Protein AF-A0AAV0KMV6-F1 (afdb_monomer)

Secondary structure (DSSP, 8-state):
----TT-HHHHH-S--HHHHHHHHHTT--S--GGG--GGGSGGGGS--GGG-PPP--HHHHHHHHHHHHHHTT-------

Foldseek 3Di:
DQDDPLCCCVQVLADDPVSVVVCVVVVPPDDDPVSDDCCNDPNVPVDDVVSPPDDQDPVNVVSNVVSVVVVVVPPDPDDD

InterPro domains:
  IPR006564 Zinc finger, PMZ-type [SM00575] (2-29)
  IPR007527 Zinc finger, SWIM-type [PF04434] (3-19)
  IPR007527 Zinc finger, SWIM-type [PS50966] (1-27)
  IPR031052 FHY3/FAR1 family [PTHR31669] (2-75)

Mean predicted aligned error: 8.89 Å

Solvent-accessible surface area (backbone atoms only — not comparable to full-atom values): 5338 Å² total; per-residue (Å²): 138,90,82,61,93,66,50,47,40,84,71,72,61,45,78,43,73,64,47,54,50,51,34,56,75,70,68,48,91,65,84,59,70,92,69,60,51,62,81,78,43,94,67,40,77,64,83,50,81,87,70,63,71,78,78,80,46,76,67,52,52,56,50,48,56,52,37,54,66,49,55,72,72,63,73,74,81,78,86,126

Radius of gyration: 14.7 Å; Cα contacts (8 Å, |Δi|>4): 42; chains: 1; bounding box: 47×14×34 Å

Organism: NCBI:txid586396

Structure (mmCIF, N/CA/C/O backbone):
data_AF-A0AAV0KMV6-F1
#
_entry.id   AF-A0AAV0KMV6-F1
#
loop_
_atom_site.group_PDB
_atom_site.id
_atom_site.type_symbol
_atom_site.label_atom_id
_atom_site.label_alt_id
_atom_site.label_comp_id
_atom_site.label_asym_id
_atom_site.label_entity_id
_atom_site.label_seq_id
_atom_site.pdbx_PDB_ins_code
_atom_site.Cartn_x
_atom_site.Cartn_y
_atom_site.Cartn_z
_atom_site.occupancy
_atom_site.B_iso_or_equiv
_atom_site.auth_seq_id
_atom_site.auth_comp_id
_atom_site.auth_asym_id
_atom_site.auth_atom_id
_atom_site.pdbx_PDB_model_num
ATOM 1 N N . ASP A 1 1 ? -4.992 -8.044 8.118 1.00 70.38 1 ASP A N 1
ATOM 2 C CA . ASP A 1 1 ? -4.350 -7.362 6.973 1.00 70.38 1 ASP A CA 1
ATOM 3 C C . ASP A 1 1 ? -5.369 -6.645 6.109 1.00 70.38 1 ASP A C 1
ATOM 5 O O . ASP A 1 1 ? -6.490 -7.124 6.000 1.00 70.38 1 ASP A O 1
ATOM 9 N N . VAL A 1 2 ? -4.991 -5.505 5.520 1.00 83.19 2 VAL A N 1
ATOM 10 C CA . VAL A 1 2 ? -5.847 -4.736 4.599 1.00 83.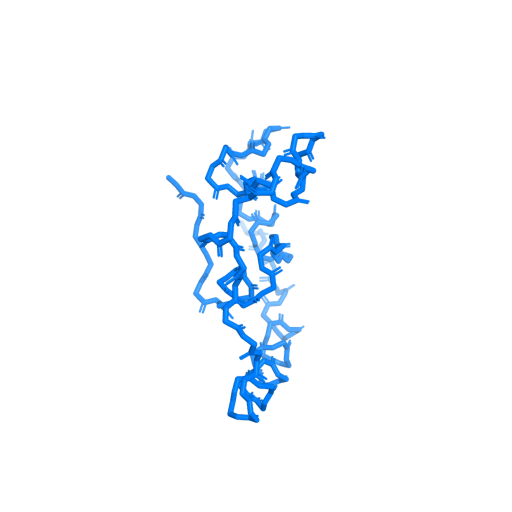19 2 VAL A CA 1
ATOM 11 C C . VAL A 1 2 ? -5.474 -5.096 3.168 1.00 83.19 2 VAL A C 1
ATOM 13 O O . VAL A 1 2 ? -4.329 -4.905 2.765 1.00 83.19 2 VAL A O 1
ATOM 16 N N . HIS A 1 3 ? -6.435 -5.603 2.400 1.00 82.00 3 HIS A N 1
ATOM 17 C CA . HIS A 1 3 ? -6.217 -6.045 1.026 1.00 82.00 3 HIS A CA 1
ATOM 18 C C . HIS A 1 3 ? -7.270 -5.454 0.083 1.00 82.00 3 HIS A C 1
ATOM 20 O O . HIS A 1 3 ? -8.442 -5.347 0.435 1.00 82.00 3 HIS A O 1
ATOM 26 N N . CYS A 1 4 ? -6.845 -5.077 -1.124 1.00 85.81 4 CYS A N 1
ATOM 27 C CA . CYS A 1 4 ? -7.722 -4.645 -2.208 1.00 85.81 4 CYS A CA 1
ATOM 28 C C . CYS A 1 4 ? -7.483 -5.526 -3.427 1.00 85.81 4 CYS A C 1
ATOM 30 O O . CYS A 1 4 ? -6.368 -5.590 -3.932 1.00 85.81 4 CYS A O 1
ATOM 32 N N . SER A 1 5 ? -8.550 -6.100 -3.979 1.00 85.75 5 SER A N 1
ATOM 33 C CA . SER A 1 5 ? -8.498 -6.912 -5.204 1.00 85.75 5 SER A CA 1
ATOM 34 C C . SER A 1 5 ? -8.175 -6.112 -6.474 1.00 85.75 5 SER A C 1
ATOM 36 O O . SER A 1 5 ? -7.976 -6.682 -7.543 1.00 85.75 5 SER A O 1
ATOM 38 N N . CYS A 1 6 ? -8.097 -4.785 -6.372 1.00 85.56 6 CYS A N 1
ATOM 39 C CA . CYS A 1 6 ? -7.786 -3.887 -7.476 1.00 85.56 6 CYS A CA 1
ATOM 40 C C . CYS A 1 6 ? -6.363 -4.022 -8.036 1.00 85.56 6 CYS A C 1
ATOM 42 O O . CYS A 1 6 ? -6.091 -3.472 -9.102 1.00 85.56 6 CYS A O 1
ATOM 44 N N . GLY A 1 7 ? -5.433 -4.674 -7.333 1.00 83.06 7 GLY A N 1
ATOM 45 C CA . GLY A 1 7 ? -4.084 -4.932 -7.850 1.00 83.06 7 GLY A CA 1
ATOM 46 C C . GLY A 1 7 ? -3.150 -3.712 -7.907 1.00 83.06 7 GLY A C 1
ATOM 47 O O . GLY A 1 7 ? -2.011 -3.827 -8.358 1.00 83.06 7 GLY A O 1
ATOM 48 N N . ILE A 1 8 ? -3.619 -2.520 -7.515 1.00 85.19 8 ILE A N 1
ATOM 49 C CA . ILE A 1 8 ? -2.848 -1.269 -7.632 1.00 85.19 8 ILE A CA 1
ATOM 50 C C . ILE A 1 8 ? -1.665 -1.259 -6.660 1.00 85.19 8 ILE A C 1
ATOM 52 O O . ILE A 1 8 ? -0.599 -0.756 -7.009 1.00 85.19 8 ILE A O 1
ATOM 56 N N . PHE A 1 9 ? -1.827 -1.812 -5.457 1.00 87.31 9 PHE A N 1
ATOM 57 C CA . PHE A 1 9 ? -0.729 -1.881 -4.496 1.00 87.31 9 PHE A CA 1
ATOM 58 C C . PHE A 1 9 ? 0.338 -2.880 -4.960 1.00 87.31 9 PHE A C 1
ATOM 60 O O . PHE A 1 9 ? 1.524 -2.614 -4.887 1.00 87.31 9 PHE A O 1
ATOM 67 N N . GLU A 1 10 ? -0.048 -3.993 -5.554 1.00 86.69 10 GLU A N 1
ATOM 68 C CA . GLU A 1 10 ? 0.878 -4.983 -6.095 1.00 86.69 10 GLU A CA 1
ATOM 69 C C . GLU A 1 10 ? 1.662 -4.421 -7.291 1.00 86.69 10 GLU A C 1
ATOM 71 O O . GLU A 1 10 ? 2.820 -4.772 -7.498 1.00 86.69 10 GLU A O 1
ATOM 76 N N . PHE A 1 11 ? 1.049 -3.512 -8.055 1.00 83.62 11 PHE A N 1
ATOM 77 C CA . PHE A 1 11 ? 1.650 -2.913 -9.244 1.00 83.62 11 PHE A CA 1
ATOM 78 C C . PHE A 1 11 ? 2.486 -1.656 -8.955 1.00 83.62 11 PHE A C 1
ATOM 80 O O . PHE A 1 11 ? 3.643 -1.560 -9.353 1.00 83.62 11 PHE A O 1
ATOM 87 N N . CYS A 1 12 ? 1.907 -0.671 -8.263 1.00 83.75 12 CYS A N 1
ATOM 88 C CA . CYS A 1 12 ? 2.550 0.609 -7.949 1.00 83.75 12 CYS A CA 1
ATOM 89 C C . CYS A 1 12 ? 3.213 0.626 -6.572 1.00 83.75 12 CYS A C 1
ATOM 91 O O . CYS A 1 12 ? 3.995 1.536 -6.290 1.00 83.75 12 CYS A O 1
ATOM 93 N N . GLY A 1 13 ? 2.862 -0.319 -5.689 1.00 86.31 13 GLY A N 1
ATOM 94 C CA . GLY A 1 13 ? 3.170 -0.336 -4.248 1.00 86.31 13 GLY A CA 1
ATOM 95 C C . GLY A 1 13 ? 2.921 0.970 -3.535 1.00 86.31 13 GLY A C 1
ATOM 96 O O . GLY A 1 13 ? 3.694 1.369 -2.671 1.00 86.31 13 GLY A O 1
ATOM 97 N N . ILE A 1 14 ? 1.827 1.618 -3.921 1.00 87.06 14 ILE A N 1
ATOM 98 C CA . ILE A 1 14 ? 1.200 2.710 -3.192 1.00 87.06 14 ILE A CA 1
ATOM 99 C C . ILE A 1 14 ? -0.227 2.248 -2.881 1.00 87.06 14 ILE A C 1
ATOM 101 O O . ILE A 1 14 ? -0.892 1.724 -3.784 1.00 87.06 14 ILE A O 1
ATOM 105 N N . PRO A 1 15 ? -0.707 2.394 -1.634 1.00 89.19 15 PRO A N 1
ATOM 106 C CA . PRO A 1 15 ? -2.091 2.094 -1.300 1.00 89.19 15 PRO A CA 1
ATOM 107 C C . PRO A 1 15 ? -3.056 2.873 -2.198 1.00 89.19 15 PRO A C 1
ATOM 109 O O . PRO A 1 15 ? -2.936 4.084 -2.369 1.00 89.19 15 PRO A O 1
ATOM 112 N N . CYS A 1 16 ? -4.022 2.181 -2.793 1.00 89.88 16 CYS A N 1
ATOM 113 C CA . C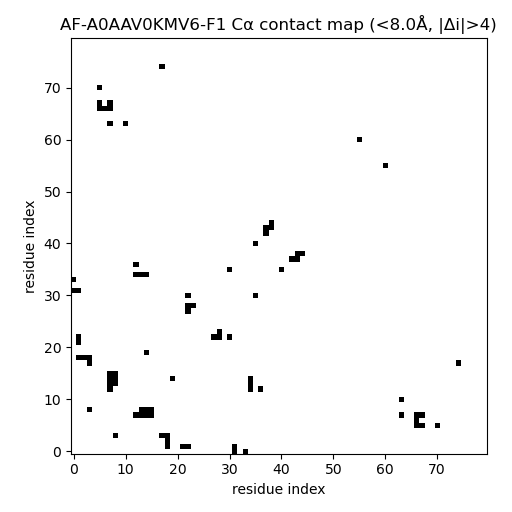YS A 1 16 ? -5.053 2.818 -3.603 1.00 89.88 16 CYS A CA 1
ATOM 114 C C . CYS A 1 16 ? -6.140 3.454 -2.723 1.00 89.88 16 CYS A C 1
ATOM 116 O O . CYS A 1 16 ? -6.243 3.174 -1.526 1.00 89.88 16 CYS A O 1
ATOM 118 N N . ARG A 1 17 ? -7.032 4.243 -3.334 1.00 88.25 17 ARG A N 1
ATOM 119 C CA . ARG A 1 17 ? -8.184 4.840 -2.636 1.00 88.25 17 ARG A CA 1
ATOM 120 C C . ARG A 1 17 ? -9.029 3.805 -1.881 1.00 88.25 17 ARG A C 1
ATOM 122 O O . ARG A 1 17 ? -9.486 4.104 -0.787 1.00 88.25 17 ARG A O 1
ATOM 129 N N . HIS A 1 18 ? -9.198 2.593 -2.415 1.00 90.00 18 HIS A N 1
ATOM 130 C CA . HIS A 1 18 ? -9.975 1.542 -1.748 1.00 90.00 18 HIS A CA 1
ATOM 131 C C . HIS A 1 18 ? -9.342 1.081 -0.435 1.00 90.00 18 HIS A C 1
ATOM 133 O O . HIS A 1 18 ? -10.051 0.907 0.549 1.00 90.00 18 HIS A O 1
ATOM 139 N N . ILE A 1 19 ? -8.015 0.935 -0.395 1.00 91.06 19 ILE A N 1
ATOM 140 C CA . ILE A 1 19 ? -7.296 0.582 0.835 1.00 91.06 19 ILE A CA 1
ATOM 141 C C . ILE A 1 19 ? -7.524 1.663 1.898 1.00 91.06 19 ILE A C 1
ATOM 143 O O . ILE A 1 19 ? -7.818 1.337 3.044 1.00 91.06 19 ILE A O 1
ATOM 147 N N . PHE A 1 20 ? -7.492 2.943 1.515 1.00 90.44 20 PHE A N 1
ATOM 148 C CA . PHE A 1 20 ? -7.830 4.041 2.427 1.00 90.44 20 PHE A CA 1
ATOM 149 C C . PHE A 1 20 ? -9.296 4.023 2.883 1.00 90.44 20 PHE A C 1
ATOM 151 O O . PHE A 1 20 ? -9.570 4.323 4.043 1.00 90.44 20 PHE A O 1
ATOM 158 N N . CYS A 1 21 ? -10.238 3.646 2.013 1.00 90.19 21 CYS A N 1
ATOM 159 C CA . CYS A 1 21 ? -11.639 3.462 2.401 1.00 90.19 21 CYS A CA 1
ATOM 160 C C . CYS A 1 21 ? -11.802 2.344 3.439 1.00 90.19 21 CYS A C 1
ATOM 162 O O . CYS A 1 21 ? -12.490 2.557 4.432 1.00 90.19 21 CYS A O 1
ATOM 164 N N . ILE A 1 22 ? -11.138 1.199 3.246 1.00 89.81 22 ILE A N 1
ATOM 165 C CA . ILE A 1 22 ? -11.157 0.083 4.205 1.00 89.81 22 ILE A CA 1
ATOM 166 C C . ILE A 1 22 ? -10.559 0.529 5.543 1.00 89.81 22 ILE A C 1
ATOM 168 O O . ILE A 1 22 ? -11.183 0.337 6.578 1.00 89.81 22 ILE A O 1
ATOM 172 N N . LEU A 1 23 ? -9.399 1.200 5.531 1.00 91.31 23 LEU A N 1
ATOM 173 C CA . LEU A 1 23 ? -8.782 1.739 6.752 1.00 91.31 23 LEU A CA 1
ATOM 174 C C . LEU A 1 23 ? -9.730 2.674 7.512 1.00 91.31 23 LEU A C 1
ATOM 176 O O . LEU A 1 23 ? -9.831 2.587 8.733 1.00 91.31 23 LEU A O 1
ATOM 180 N N . LYS A 1 24 ? -10.452 3.542 6.793 1.00 90.12 24 LYS A N 1
ATOM 181 C CA . LYS A 1 24 ? -11.432 4.453 7.393 1.00 90.12 24 LYS A CA 1
ATOM 182 C C . LYS A 1 24 ? -12.626 3.704 7.993 1.00 90.12 24 LYS A C 1
ATOM 184 O O . LYS A 1 24 ? -13.041 4.054 9.092 1.00 90.12 24 LYS A O 1
ATOM 189 N N . ALA A 1 25 ? -13.163 2.703 7.294 1.00 89.62 25 ALA A N 1
ATOM 190 C CA . ALA A 1 25 ? -14.292 1.897 7.767 1.00 89.62 25 ALA A CA 1
ATOM 191 C C . ALA A 1 25 ? -13.932 1.075 9.017 1.00 89.62 25 ALA A C 1
ATOM 193 O O . ALA A 1 25 ? -14.712 1.004 9.959 1.00 89.62 25 ALA A O 1
ATOM 194 N N . GLU A 1 26 ? -12.708 0.551 9.063 1.00 89.88 26 GLU A N 1
ATOM 195 C CA . GLU A 1 26 ? -12.143 -0.191 10.200 1.00 89.88 26 GLU A CA 1
ATOM 196 C C . GLU A 1 26 ? -11.622 0.725 11.327 1.00 89.88 26 GLU A C 1
ATOM 198 O O . GLU A 1 26 ? -10.969 0.264 12.266 1.00 89.88 26 GLU A O 1
ATOM 203 N N . ASN A 1 27 ? -11.851 2.040 11.218 1.00 91.44 27 ASN A N 1
ATOM 204 C CA . ASN A 1 27 ? -11.404 3.067 12.160 1.00 91.44 27 ASN A CA 1
ATOM 205 C C . ASN A 1 27 ? -9.891 2.994 12.486 1.00 91.44 27 ASN A C 1
ATOM 207 O O . ASN A 1 27 ? -9.446 3.329 13.589 1.00 91.44 27 ASN A O 1
ATOM 211 N N . GLN A 1 28 ? -9.089 2.558 11.510 1.00 89.06 28 GLN A N 1
ATOM 212 C CA . GLN A 1 28 ? -7.637 2.452 11.599 1.00 89.06 28 GLN A CA 1
ATOM 213 C C . GLN A 1 28 ? -7.011 3.828 11.366 1.00 89.06 28 GLN A C 1
ATOM 215 O O . GLN A 1 28 ? -6.993 4.352 10.254 1.00 89.06 28 GLN A O 1
ATOM 220 N N . ILE A 1 29 ? -6.461 4.411 12.429 1.00 89.50 29 ILE A N 1
ATOM 221 C CA . ILE A 1 29 ? -5.805 5.728 12.386 1.00 89.50 29 ILE A CA 1
ATOM 222 C C . ILE A 1 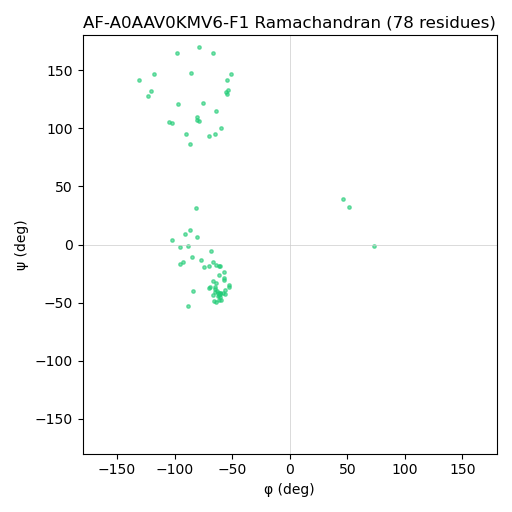29 ? -4.332 5.663 11.955 1.00 89.50 29 ILE A C 1
ATOM 224 O O . ILE A 1 29 ? -3.720 6.694 11.687 1.00 89.50 29 ILE A O 1
ATOM 228 N N . GLN A 1 30 ? -3.754 4.461 11.893 1.00 91.62 30 GLN A N 1
ATOM 229 C CA . GLN A 1 30 ? -2.375 4.230 11.468 1.00 91.62 30 GLN A CA 1
ATOM 230 C C . GLN A 1 30 ? -2.343 3.363 10.214 1.00 91.62 30 GLN A C 1
ATOM 232 O O . GLN A 1 30 ? -3.163 2.463 10.052 1.00 91.62 30 GLN A O 1
ATOM 237 N N . ILE A 1 31 ? -1.358 3.609 9.349 1.00 90.06 31 ILE A N 1
ATOM 238 C CA . ILE A 1 31 ? -1.107 2.765 8.180 1.00 90.06 31 ILE A CA 1
ATOM 239 C C . ILE A 1 31 ? -0.433 1.464 8.655 1.00 90.06 31 ILE A C 1
ATOM 241 O O . ILE A 1 31 ? 0.644 1.530 9.256 1.00 90.06 31 ILE A O 1
ATOM 245 N N . PRO A 1 32 ? -1.018 0.281 8.386 1.00 90.50 32 PRO A N 1
ATOM 246 C CA . PRO A 1 32 ? -0.390 -1.004 8.671 1.00 90.50 32 PRO A CA 1
ATOM 247 C C . PRO A 1 32 ? 0.997 -1.129 8.039 1.00 90.50 32 PRO A C 1
ATOM 249 O O . PRO A 1 32 ? 1.203 -0.744 6.888 1.00 90.50 32 PRO A O 1
ATOM 252 N N . LYS A 1 33 ? 1.937 -1.759 8.753 1.00 89.94 33 LYS A N 1
ATOM 253 C CA . LYS A 1 33 ? 3.304 -1.995 8.254 1.00 89.94 33 LYS A CA 1
ATOM 254 C C . LYS A 1 33 ? 3.334 -2.772 6.934 1.00 89.94 33 LYS A C 1
ATOM 256 O O . LYS A 1 33 ? 4.218 -2.531 6.124 1.00 89.94 33 LYS A O 1
ATOM 261 N N . SER A 1 34 ? 2.356 -3.649 6.689 1.00 88.06 34 SER A N 1
ATOM 262 C CA 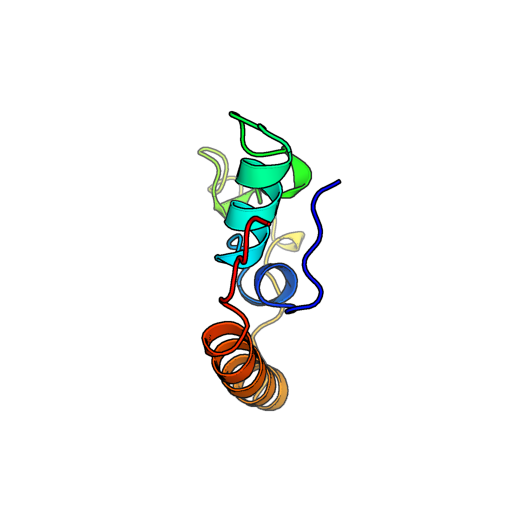. SER A 1 34 ? 2.230 -4.405 5.434 1.00 88.06 34 SER A CA 1
ATOM 263 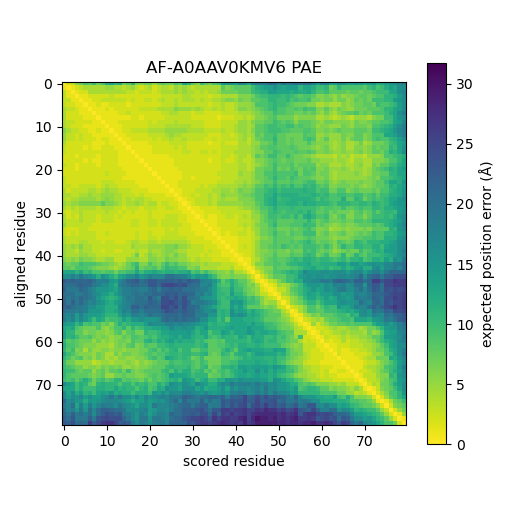C C . SER A 1 34 ? 1.977 -3.530 4.200 1.00 88.06 34 SER A C 1
ATOM 265 O O . SER A 1 34 ? 2.236 -3.967 3.083 1.00 88.06 34 SER A O 1
ATOM 267 N N . LEU A 1 35 ? 1.539 -2.281 4.385 1.00 90.50 35 LEU A N 1
ATOM 268 C CA . LEU A 1 35 ? 1.348 -1.303 3.312 1.00 90.50 35 LEU A CA 1
ATOM 269 C C . LEU A 1 35 ? 2.551 -0.362 3.117 1.00 90.50 35 LEU A C 1
ATOM 271 O O . LEU A 1 35 ? 2.526 0.486 2.224 1.00 90.50 35 LEU A O 1
ATOM 275 N N . ILE A 1 36 ? 3.602 -0.493 3.935 1.00 90.12 36 ILE A N 1
ATOM 276 C CA . ILE A 1 36 ? 4.795 0.360 3.901 1.00 90.12 36 ILE A CA 1
ATOM 277 C C . ILE A 1 36 ? 5.941 -0.429 3.267 1.00 90.12 36 ILE A C 1
ATOM 279 O O . ILE A 1 36 ? 6.537 -1.306 3.887 1.00 90.12 36 ILE A O 1
ATOM 283 N N . LEU A 1 37 ?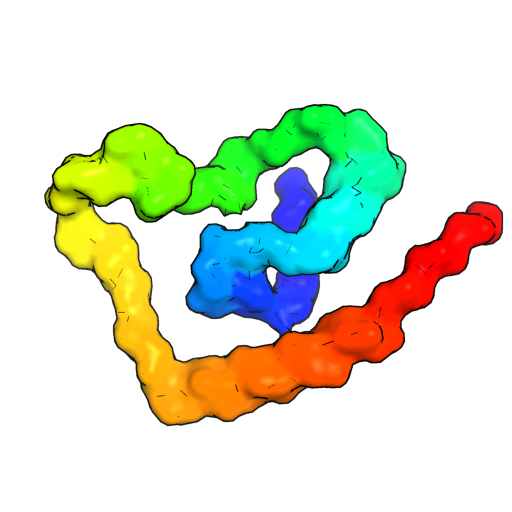 6.274 -0.106 2.018 1.00 86.94 37 LEU A N 1
ATOM 284 C CA . LEU A 1 37 ? 7.402 -0.730 1.321 1.00 86.94 37 LEU A CA 1
ATOM 285 C C . LEU A 1 37 ? 8.713 -0.006 1.643 1.00 86.94 37 LEU A C 1
ATOM 287 O O . LEU A 1 37 ? 8.718 1.216 1.779 1.00 86.94 37 LEU A O 1
ATOM 291 N N . LYS A 1 38 ? 9.839 -0.738 1.677 1.00 84.94 38 LYS A N 1
ATOM 292 C CA . LYS A 1 38 ? 11.178 -0.190 1.990 1.00 84.94 38 LYS A CA 1
ATOM 293 C C . LYS A 1 38 ? 11.553 1.017 1.120 1.00 84.94 38 LYS A C 1
ATOM 295 O O . LYS A 1 38 ? 12.142 1.968 1.610 1.00 84.94 38 LYS A O 1
ATOM 300 N N . ARG A 1 39 ? 11.135 1.040 -0.152 1.00 84.25 39 ARG A N 1
ATOM 301 C CA . ARG A 1 39 ? 11.364 2.192 -1.047 1.00 84.25 39 ARG A CA 1
ATOM 302 C C . ARG A 1 39 ? 10.721 3.508 -0.579 1.00 84.25 39 ARG A C 1
ATOM 304 O O . ARG A 1 39 ? 11.099 4.563 -1.069 1.00 84.25 39 ARG A O 1
ATOM 311 N N . TRP A 1 40 ? 9.739 3.439 0.319 1.00 84.94 40 TRP A N 1
ATOM 312 C CA . TRP A 1 40 ? 9.034 4.587 0.892 1.00 84.94 40 TRP A CA 1
ATOM 313 C C . TRP A 1 40 ? 9.507 4.930 2.311 1.00 84.94 40 TRP A C 1
ATOM 315 O O . TRP A 1 40 ? 8.935 5.819 2.939 1.00 84.94 40 TRP A O 1
ATOM 325 N N . THR A 1 41 ? 10.522 4.242 2.842 1.00 87.94 41 THR A N 1
ATOM 326 C CA . THR A 1 41 ? 11.106 4.555 4.152 1.00 87.94 41 THR A CA 1
ATOM 327 C C . THR A 1 41 ? 12.373 5.396 4.002 1.00 87.94 41 THR A C 1
ATOM 329 O O . THR A 1 41 ? 12.962 5.497 2.926 1.00 87.94 41 THR A O 1
ATOM 332 N N . LYS A 1 42 ? 12.824 6.010 5.103 1.00 86.69 42 LYS A N 1
ATOM 333 C CA . LYS A 1 42 ? 14.089 6.764 5.149 1.00 86.69 42 LYS A CA 1
ATOM 334 C C . LYS A 1 42 ? 15.294 5.903 4.739 1.00 86.69 42 LYS A C 1
ATOM 336 O O . LYS A 1 42 ? 16.251 6.413 4.162 1.00 86.69 42 LYS A O 1
ATOM 341 N N . ASP A 1 43 ? 15.199 4.602 4.985 1.00 84.12 43 ASP A N 1
ATOM 342 C CA . ASP A 1 43 ? 16.245 3.614 4.722 1.00 84.12 43 ASP A CA 1
ATOM 343 C C . ASP A 1 43 ? 16.194 3.069 3.282 1.00 84.12 43 ASP A C 1
ATOM 345 O O . ASP A 1 43 ? 16.878 2.104 2.949 1.00 84.12 43 ASP A O 1
ATOM 349 N N . ALA A 1 44 ? 15.420 3.698 2.386 1.00 82.12 44 ALA A N 1
ATOM 350 C CA . ALA A 1 44 ? 15.328 3.321 0.973 1.00 82.12 44 ALA A CA 1
ATOM 351 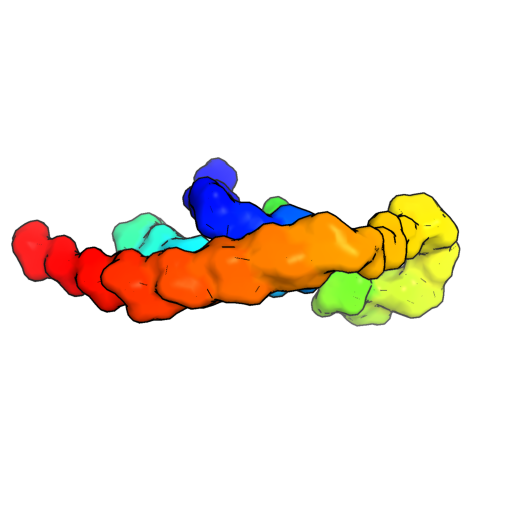C C . ALA A 1 44 ? 16.682 3.339 0.239 1.00 82.12 44 ALA A C 1
ATOM 353 O O . ALA A 1 44 ? 16.845 2.665 -0.775 1.00 82.12 44 ALA A O 1
ATOM 354 N N . LYS A 1 45 ? 17.652 4.119 0.737 1.00 76.12 45 LYS A N 1
ATOM 355 C CA . LYS A 1 45 ? 18.995 4.238 0.151 1.00 76.12 45 LYS A CA 1
ATOM 356 C C . LYS A 1 45 ? 19.899 3.045 0.470 1.00 76.12 45 LYS A C 1
ATOM 358 O O . LYS A 1 45 ? 20.941 2.900 -0.167 1.00 76.12 45 LYS A O 1
ATOM 363 N N . GLU A 1 46 ? 19.526 2.196 1.424 1.00 76.88 46 GLU A N 1
ATOM 364 C CA . GLU A 1 46 ? 20.187 0.908 1.598 1.00 76.88 46 GLU A CA 1
ATOM 365 C C . GLU A 1 46 ? 19.905 0.063 0.355 1.00 76.88 46 GLU A C 1
ATOM 367 O O . GLU A 1 46 ? 18.839 -0.542 0.230 1.00 76.88 46 GLU A O 1
ATOM 372 N N . PHE A 1 47 ? 20.840 0.105 -0.595 1.00 64.44 47 PHE A N 1
ATOM 373 C CA . PHE A 1 47 ? 20.744 -0.578 -1.874 1.00 64.44 47 PHE A CA 1
ATOM 374 C C . PHE A 1 47 ? 20.600 -2.080 -1.635 1.00 64.44 47 PHE A C 1
ATOM 376 O O . PHE A 1 47 ? 21.574 -2.780 -1.369 1.00 64.44 47 PHE A O 1
ATOM 383 N N . ASP A 1 48 ? 19.366 -2.559 -1.723 1.00 69.19 48 ASP A N 1
ATOM 384 C CA . ASP A 1 48 ? 19.060 -3.972 -1.831 1.00 69.19 48 ASP A CA 1
ATOM 385 C C . ASP A 1 48 ? 18.715 -4.262 -3.300 1.00 69.19 48 ASP A C 1
ATOM 387 O O . ASP A 1 48 ? 17.623 -3.902 -3.754 1.00 69.19 48 ASP A O 1
ATOM 391 N N . PRO A 1 49 ? 19.621 -4.886 -4.074 1.00 61.69 49 PRO A N 1
ATOM 392 C CA . PRO A 1 49 ? 19.357 -5.236 -5.468 1.00 61.69 49 PRO A CA 1
ATOM 393 C C . PRO A 1 49 ? 18.174 -6.209 -5.619 1.00 61.69 49 PRO A C 1
ATOM 395 O O . PRO A 1 49 ? 17.574 -6.271 -6.689 1.00 61.69 49 PRO A O 1
ATOM 398 N N . SER A 1 50 ? 17.780 -6.900 -4.544 1.00 66.50 50 SER A N 1
ATOM 399 C CA . SER A 1 50 ? 16.601 -7.775 -4.485 1.00 66.50 50 SER A CA 1
ATOM 400 C C . SER A 1 50 ? 15.278 -6.996 -4.431 1.00 66.50 50 SER A C 1
ATOM 402 O O . SER A 1 50 ? 14.224 -7.538 -4.751 1.00 66.50 50 SER A O 1
ATOM 404 N N . SER A 1 51 ? 15.325 -5.714 -4.051 1.00 64.38 51 SER A N 1
ATOM 405 C CA . SER A 1 51 ? 14.167 -4.813 -3.957 1.00 64.38 51 SER A CA 1
ATOM 406 C C . SER A 1 51 ? 13.858 -4.077 -5.268 1.00 64.38 51 SER A C 1
ATOM 408 O O . SER A 1 51 ? 12.892 -3.307 -5.335 1.00 64.38 51 SER A O 1
ATOM 410 N N . MET A 1 52 ? 14.655 -4.295 -6.321 1.00 62.88 52 MET A N 1
ATOM 411 C CA . MET A 1 52 ? 14.369 -3.775 -7.655 1.00 62.88 52 MET A CA 1
ATOM 412 C C . MET A 1 52 ? 13.166 -4.544 -8.214 1.00 62.88 52 MET A C 1
ATOM 414 O O . MET A 1 52 ? 13.296 -5.644 -8.746 1.00 62.88 52 MET A O 1
ATOM 418 N N . GLY A 1 53 ? 11.968 -3.984 -8.020 1.00 63.28 53 GLY A N 1
ATOM 419 C CA . GLY A 1 53 ? 10.740 -4.520 -8.598 1.00 63.28 53 GLY A CA 1
ATOM 420 C C . GLY A 1 53 ? 10.912 -4.752 -10.099 1.00 63.28 53 GLY A C 1
ATOM 421 O O . GLY A 1 53 ? 11.648 -4.025 -10.769 1.00 63.28 53 GLY A O 1
ATOM 422 N N . SER A 1 54 ? 10.256 -5.783 -10.625 1.00 65.12 54 SER A N 1
ATOM 423 C CA . SER A 1 54 ? 10.322 -6.109 -12.044 1.00 65.12 54 SER A CA 1
ATOM 424 C C . SER A 1 54 ? 9.948 -4.894 -12.894 1.00 65.12 54 SER A C 1
ATOM 426 O O . SER A 1 54 ? 8.949 -4.217 -12.640 1.00 65.12 54 SER A O 1
ATOM 428 N N . PHE A 1 55 ? 10.756 -4.612 -13.919 1.00 64.06 55 PHE A N 1
ATOM 429 C CA . PHE A 1 55 ? 10.415 -3.584 -14.895 1.00 64.06 55 PHE A CA 1
ATOM 430 C C . PHE A 1 55 ? 9.029 -3.895 -15.484 1.00 64.06 55 PHE A C 1
ATOM 432 O O . PHE A 1 55 ? 8.774 -5.042 -15.874 1.00 64.06 55 PHE A O 1
ATOM 439 N N . PRO A 1 56 ? 8.108 -2.917 -15.534 1.00 64.38 56 PRO A N 1
ATOM 440 C CA . PRO A 1 56 ? 6.775 -3.158 -16.056 1.00 64.38 56 PRO A CA 1
ATOM 441 C C . PRO A 1 56 ? 6.868 -3.532 -17.539 1.00 64.38 56 PRO A C 1
ATOM 443 O O . PRO A 1 56 ? 7.287 -2.738 -18.377 1.00 64.38 56 PRO A O 1
ATOM 446 N N . THR A 1 57 ? 6.480 -4.766 -17.864 1.00 76.12 57 THR A N 1
ATOM 447 C CA . THR A 1 57 ? 6.322 -5.233 -19.246 1.00 76.12 57 THR A CA 1
ATOM 448 C C . THR A 1 57 ? 5.157 -4.508 -19.933 1.00 76.12 57 THR A C 1
ATOM 450 O O . THR A 1 57 ? 4.295 -3.916 -19.281 1.00 76.12 57 THR A O 1
ATOM 453 N N . GLN A 1 58 ? 5.066 -4.580 -21.263 1.00 77.06 58 GLN A N 1
ATOM 454 C CA . GLN A 1 58 ? 3.951 -3.966 -21.997 1.00 77.06 58 GLN A CA 1
ATOM 455 C C . GLN A 1 58 ? 2.575 -4.463 -21.508 1.00 77.06 58 GLN A C 1
ATOM 457 O O . GLN A 1 58 ? 1.655 -3.669 -21.329 1.00 77.06 58 GLN A O 1
ATOM 462 N N . GLN A 1 59 ? 2.459 -5.757 -21.200 1.00 76.81 59 GLN A N 1
ATOM 463 C CA . GLN A 1 59 ? 1.242 -6.355 -20.637 1.00 76.81 59 GLN A CA 1
ATOM 464 C C . GLN A 1 59 ? 0.894 -5.778 -19.256 1.00 76.81 59 GLN A C 1
ATOM 466 O O . GLN A 1 59 ? -0.269 -5.498 -18.967 1.00 76.81 59 GLN A O 1
ATOM 471 N N . ASN A 1 60 ? 1.914 -5.556 -18.426 1.00 78.88 60 ASN A N 1
ATOM 472 C CA . ASN A 1 60 ? 1.802 -4.936 -17.110 1.00 78.88 60 ASN A CA 1
ATOM 473 C C . ASN A 1 60 ? 1.237 -3.506 -17.212 1.00 78.88 60 ASN A C 1
ATOM 475 O O . ASN A 1 60 ? 0.330 -3.151 -16.460 1.00 78.88 60 ASN A O 1
ATOM 479 N N . ILE A 1 61 ? 1.684 -2.722 -18.198 1.00 80.75 61 ILE A N 1
ATOM 480 C CA . ILE A 1 61 ? 1.189 -1.358 -18.456 1.00 80.75 61 ILE A CA 1
ATOM 481 C C . ILE A 1 61 ? -0.283 -1.367 -18.895 1.00 80.75 61 ILE A C 1
ATOM 483 O O . ILE A 1 61 ? -1.099 -0.629 -18.341 1.00 80.75 61 ILE A O 1
ATOM 487 N N . SER A 1 62 ? -0.651 -2.219 -19.859 1.00 85.31 62 SER A N 1
ATOM 488 C CA . SER A 1 62 ? -2.037 -2.318 -20.340 1.00 85.31 62 SER A CA 1
ATOM 489 C C . SER A 1 62 ? -2.999 -2.755 -19.233 1.00 85.31 62 SER A C 1
AT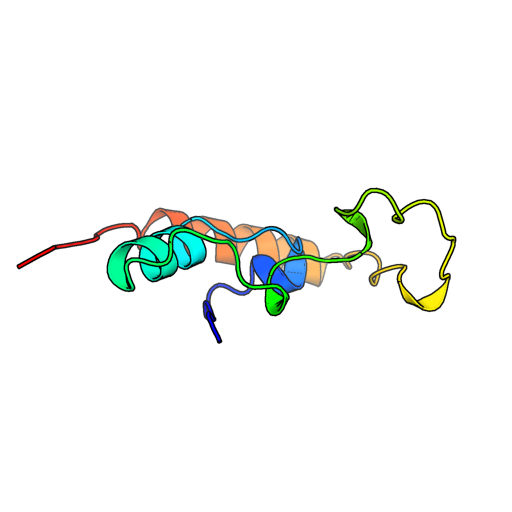OM 491 O O . SER A 1 62 ? -4.070 -2.168 -19.065 1.00 85.31 62 SER A O 1
ATOM 493 N N . ARG A 1 63 ? -2.601 -3.751 -18.433 1.00 84.00 63 ARG A N 1
ATOM 494 C CA . ARG A 1 63 ? -3.380 -4.229 -17.284 1.00 84.00 63 ARG A CA 1
ATOM 495 C C . ARG A 1 63 ? -3.555 -3.139 -16.230 1.00 84.00 63 ARG A C 1
ATOM 497 O O . ARG A 1 63 ? -4.653 -2.986 -15.703 1.00 84.00 63 ARG A O 1
ATOM 504 N N . PHE A 1 64 ? -2.508 -2.366 -15.951 1.00 81.38 64 PHE A N 1
ATOM 505 C CA . PHE A 1 64 ? -2.584 -1.249 -15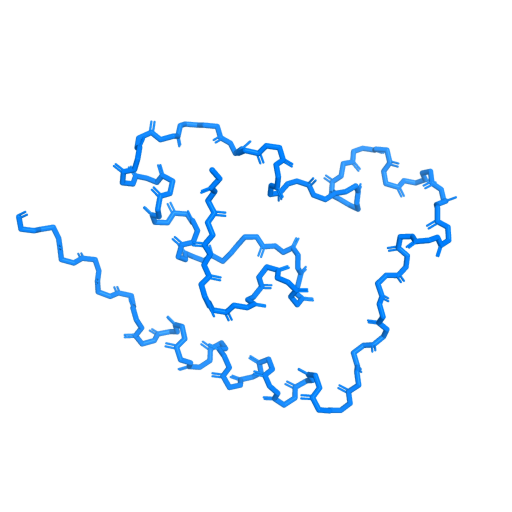.015 1.00 81.38 64 PHE A CA 1
ATOM 506 C C . PHE A 1 64 ? -3.620 -0.205 -15.444 1.00 81.38 64 PHE A C 1
ATOM 508 O O . PHE A 1 64 ? -4.483 0.156 -14.645 1.00 81.38 64 PHE A O 1
ATOM 515 N N . GLY A 1 65 ? -3.606 0.215 -16.715 1.00 83.56 65 GLY A N 1
ATOM 516 C CA . GLY A 1 65 ? -4.592 1.165 -17.243 1.00 83.56 65 GLY A CA 1
ATOM 517 C C . GLY A 1 65 ? -6.038 0.672 -17.099 1.00 83.56 65 GLY A C 1
ATOM 518 O O . GLY A 1 65 ? -6.915 1.428 -16.678 1.00 83.56 65 GLY A O 1
ATOM 519 N N . PHE A 1 66 ? -6.282 -0.614 -17.368 1.00 84.06 66 PHE A N 1
ATOM 520 C CA . PHE A 1 66 ? -7.597 -1.232 -17.180 1.00 84.06 66 PHE A CA 1
ATOM 521 C C . PHE A 1 66 ? -8.038 -1.246 -15.708 1.00 84.06 66 PHE A C 1
ATOM 523 O O . PHE A 1 66 ? -9.145 -0.801 -15.398 1.00 84.06 66 PHE A O 1
ATOM 530 N N . LEU A 1 67 ? -7.169 -1.705 -14.799 1.00 78.25 67 LEU A N 1
ATOM 531 C CA . LEU A 1 67 ? -7.462 -1.779 -13.363 1.00 78.25 67 LEU A CA 1
ATOM 532 C C . LEU A 1 67 ? -7.770 -0.396 -12.784 1.00 78.25 67 LEU A C 1
ATOM 534 O O . LEU A 1 67 ? -8.768 -0.229 -12.084 1.00 78.25 67 LEU A O 1
ATOM 538 N N . VAL A 1 68 ? -6.974 0.619 -13.129 1.00 77.19 68 VAL A N 1
ATOM 539 C CA . VAL A 1 68 ? -7.212 2.008 -12.706 1.00 77.19 68 VAL A CA 1
ATOM 540 C C . VAL A 1 68 ? -8.568 2.514 -13.213 1.00 77.19 68 VAL A C 1
ATOM 542 O O . VAL A 1 68 ? -9.326 3.108 -12.445 1.00 77.19 68 VAL A O 1
ATOM 545 N N . GLY A 1 69 ? -8.923 2.215 -14.467 1.00 81.12 69 GLY A N 1
ATOM 546 C CA . GLY A 1 69 ? -10.217 2.576 -15.056 1.00 81.12 69 GLY A CA 1
ATOM 547 C C . GLY A 1 69 ? -11.429 1.812 -14.497 1.00 81.12 69 GLY A C 1
ATOM 548 O O . GLY A 1 69 ? -12.571 2.245 -14.682 1.00 81.12 69 GLY A O 1
ATOM 549 N N . GLN A 1 70 ? -11.222 0.672 -13.837 1.00 75.00 70 GLN A N 1
ATOM 550 C CA . GLN A 1 70 ? -12.265 -0.016 -13.068 1.00 75.00 70 GLN A CA 1
ATOM 551 C C . GLN A 1 70 ? -12.391 0.563 -11.657 1.00 75.00 70 GLN A C 1
ATOM 553 O O . GLN A 1 70 ? -13.500 0.773 -11.168 1.00 75.00 70 GLN A O 1
ATOM 558 N N . CYS A 1 71 ? -11.264 0.888 -11.024 1.00 67.44 71 CYS A N 1
ATOM 559 C CA . CYS A 1 71 ? -11.239 1.440 -9.672 1.00 67.44 71 CYS A CA 1
ATOM 560 C C . CYS A 1 71 ? -11.912 2.813 -9.574 1.00 67.44 71 CYS A C 1
ATOM 562 O O . CYS A 1 71 ? -12.551 3.117 -8.570 1.00 67.44 71 CYS A O 1
ATOM 564 N N . SER A 1 72 ? -11.827 3.626 -10.628 1.00 67.94 72 SER A N 1
ATOM 565 C CA . SER A 1 72 ? -12.514 4.921 -10.699 1.00 67.94 72 SER A CA 1
ATOM 566 C C . SER A 1 72 ? -14.042 4.811 -10.622 1.00 67.94 72 SER A C 1
ATOM 568 O O . SER A 1 72 ? -14.692 5.742 -10.159 1.00 67.94 72 SER A O 1
ATOM 570 N N . ARG A 1 73 ? -14.619 3.671 -11.025 1.00 62.81 73 ARG A N 1
ATOM 571 C CA . ARG A 1 73 ? -16.072 3.426 -11.041 1.00 62.81 73 ARG A CA 1
ATOM 572 C C . ARG A 1 73 ? -16.609 2.760 -9.774 1.00 62.81 73 ARG A C 1
ATOM 574 O O . ARG A 1 73 ? -17.810 2.785 -9.546 1.00 62.81 73 ARG A O 1
ATOM 581 N N . MET A 1 74 ? -15.740 2.195 -8.937 1.00 61.06 74 MET A N 1
ATOM 582 C CA . MET A 1 74 ? -16.126 1.452 -7.725 1.00 61.06 74 MET A CA 1
ATOM 583 C C . MET A 1 74 ? -16.200 2.336 -6.466 1.00 61.06 74 MET A C 1
ATOM 585 O O . MET A 1 74 ? -16.364 1.840 -5.358 1.00 61.06 74 MET A O 1
ATOM 589 N N . CYS A 1 75 ? -16.094 3.660 -6.608 1.00 54.62 75 CYS A N 1
ATOM 590 C CA . CYS A 1 75 ? -16.057 4.602 -5.487 1.00 54.62 75 CYS A CA 1
ATOM 591 C C . CYS A 1 75 ? -17.435 4.976 -4.896 1.00 54.62 75 CYS A C 1
ATOM 593 O O . CYS A 1 75 ? -17.570 6.078 -4.366 1.00 54.62 75 CYS A O 1
ATOM 595 N N . HIS A 1 76 ? -18.423 4.078 -4.921 1.00 56.56 76 HIS A N 1
ATOM 596 C CA . HIS A 1 76 ? -19.647 4.233 -4.129 1.00 56.56 76 HIS A CA 1
ATOM 597 C C . HIS A 1 76 ? -19.445 3.561 -2.770 1.00 56.56 76 HIS A C 1
ATOM 599 O O . HIS A 1 76 ? -19.587 2.353 -2.619 1.00 56.56 76 HIS A O 1
ATOM 605 N N . TYR A 1 77 ? -19.041 4.363 -1.788 1.00 53.41 77 TYR A N 1
ATOM 606 C CA . TYR A 1 77 ? -19.173 4.017 -0.379 1.00 53.41 77 TYR A CA 1
ATOM 607 C C . TYR A 1 77 ? -20.571 4.480 0.040 1.00 53.41 77 TYR A C 1
ATOM 609 O O . TYR A 1 77 ? -20.732 5.629 0.448 1.00 53.41 77 TYR A O 1
ATOM 617 N N . ASP A 1 78 ? -21.582 3.635 -0.155 1.00 41.31 78 ASP A N 1
ATOM 618 C CA . ASP A 1 78 ? -22.870 3.822 0.512 1.00 41.31 78 ASP A CA 1
ATOM 619 C C . ASP A 1 78 ? -22.706 3.323 1.948 1.00 41.31 78 ASP A C 1
ATOM 621 O O . ASP A 1 78 ? -22.567 2.126 2.200 1.00 41.31 78 ASP A O 1
ATOM 625 N N . VAL A 1 79 ? -22.645 4.270 2.885 1.00 42.50 79 VAL A N 1
ATOM 626 C CA . VAL A 1 79 ? -22.945 3.992 4.288 1.00 42.50 79 VAL A CA 1
ATOM 627 C C . VAL A 1 79 ? -24.470 4.004 4.370 1.00 42.50 79 VAL A C 1
ATOM 629 O O . VAL A 1 79 ? -25.097 5.048 4.203 1.00 42.50 79 VAL A O 1
ATOM 632 N N . SER A 1 80 ? -25.060 2.823 4.524 1.00 35.59 80 SER A N 1
ATOM 633 C CA . SER A 1 80 ? -26.420 2.657 5.043 1.00 35.59 80 SER A CA 1
ATOM 634 C C . SER A 1 80 ? -26.330 2.222 6.496 1.00 35.59 80 SER A C 1
ATOM 636 O O . SER A 1 80 ? -25.424 1.410 6.793 1.00 35.59 80 SER A O 1
#

Sequence (80 aa):
DVHCSCGIFEFCGIPCRHIFCILKAENQIQIPKSLILKRWTKDAKEFDPSSMGSFPTQQNISRFGFLVGQCSRMCHYDVS

pLDDT: mean 78.75, std 12.81, range [35.59, 91.62]